Protein AF-A0A2M6P260-F1 (afdb_monomer_lite)

Sequence (136 aa):
MSYTTSINGKLDEVKVFDRALTQREIMMEMNSGKQQPVLDIGFDEGGGDIAYDKSGFANNGNLNGTCPGAATCPTWSTSENCVNGSCLNFDGGDHITITQSSSVNLSANSPFSISYWVNLNRVDGTYQAPVMKNAF

Secondary structure (DSSP, 8-state):
-------EEEEEEEEEESSPPPHHHHHHHHHH--S--SEEE--TT-SSSEEPP-SSS--PEE--S-TTT-TTPPEEEESTT-SSSEEEEEESS---EE---SSS---TTS--EEEEEEEEPPBTTB----------

Radius of gyration: 15.05 Å; chains: 1; bounding box: 34×36×42 Å

InterPro domains:
  IPR013320 Concanavalin A-like lectin/glucanase domain superfamily [SSF49899] (37-129)

Organism: NCBI:txid1974647

Structure (mmCIF, N/CA/C/O backbone):
data_AF-A0A2M6P260-F1
#
_entry.id   AF-A0A2M6P260-F1
#
loop_
_atom_site.group_PDB
_atom_site.id
_atom_site.type_symbol
_atom_site.label_atom_id
_atom_site.label_alt_id
_atom_site.label_comp_id
_atom_site.label_asym_id
_atom_site.label_entity_id
_atom_site.label_seq_id
_atom_site.pdbx_PDB_ins_code
_atom_site.Cartn_x
_atom_site.Cartn_y
_atom_site.Cartn_z
_atom_site.occupancy
_atom_site.B_iso_or_equiv
_atom_site.auth_seq_id
_atom_site.auth_comp_id
_atom_site.auth_asym_id
_atom_site.auth_atom_id
_atom_site.pdbx_PDB_model_num
ATOM 1 N N . MET A 1 1 ? -9.554 22.931 -4.754 1.00 33.00 1 MET A N 1
ATOM 2 C CA . MET A 1 1 ? -8.241 22.476 -5.251 1.00 33.00 1 MET A CA 1
ATOM 3 C C . MET A 1 1 ? -8.054 21.065 -4.735 1.00 33.00 1 MET A C 1
ATOM 5 O O . MET A 1 1 ? -7.893 20.897 -3.535 1.00 33.00 1 MET A O 1
ATOM 9 N N . SER A 1 2 ? -8.216 20.065 -5.599 1.00 32.25 2 SER A N 1
ATOM 10 C CA . SER A 1 2 ? -7.980 18.668 -5.235 1.00 32.25 2 SER A CA 1
ATOM 11 C C . SER A 1 2 ? -6.499 18.400 -5.443 1.00 32.25 2 SER A C 1
ATOM 13 O O . SER A 1 2 ? -6.034 18.385 -6.578 1.00 32.25 2 SER A O 1
ATOM 15 N N . TYR A 1 3 ? -5.747 18.274 -4.357 1.00 35.78 3 TYR A N 1
ATOM 16 C CA . TYR A 1 3 ? -4.375 17.796 -4.431 1.00 35.78 3 TYR A CA 1
ATOM 17 C C . TYR A 1 3 ? -4.440 16.270 -4.490 1.00 35.78 3 TYR A C 1
ATOM 19 O O . TYR A 1 3 ? -4.536 15.611 -3.460 1.00 35.78 3 TYR A O 1
ATOM 27 N N . THR A 1 4 ? -4.449 15.696 -5.691 1.00 50.00 4 THR A N 1
ATOM 28 C CA . THR A 1 4 ? -4.061 14.294 -5.874 1.00 50.00 4 THR A CA 1
ATOM 29 C C . THR A 1 4 ? -2.550 14.239 -5.718 1.00 50.00 4 THR A C 1
ATOM 31 O O . THR A 1 4 ? -1.811 14.450 -6.675 1.00 50.00 4 THR A O 1
ATOM 34 N N . THR A 1 5 ? -2.074 14.056 -4.487 1.00 59.00 5 THR A N 1
ATOM 35 C CA . THR A 1 5 ? -0.672 13.701 -4.253 1.00 59.00 5 THR A CA 1
ATOM 36 C C . THR A 1 5 ? -0.516 12.235 -4.617 1.00 59.00 5 THR A C 1
ATOM 38 O O . THR A 1 5 ? -0.734 11.354 -3.785 1.00 59.00 5 THR A O 1
ATOM 41 N N . SER A 1 6 ? -0.223 11.978 -5.884 1.00 71.88 6 SER A N 1
ATOM 42 C CA . SER A 1 6 ? 0.149 10.646 -6.330 1.00 71.88 6 SER A CA 1
ATOM 43 C C . SER A 1 6 ? 1.531 10.289 -5.793 1.00 71.88 6 SER A C 1
ATOM 45 O O . SER A 1 6 ? 2.410 11.146 -5.690 1.00 71.88 6 SER A O 1
ATOM 47 N N . ILE A 1 7 ? 1.726 9.025 -5.436 1.00 79.12 7 ILE A N 1
ATOM 48 C CA . ILE A 1 7 ? 3.012 8.546 -4.933 1.00 79.12 7 ILE A CA 1
ATOM 49 C C . ILE A 1 7 ? 3.935 8.312 -6.129 1.00 79.12 7 ILE A C 1
ATOM 51 O O . ILE A 1 7 ? 3.567 7.606 -7.061 1.00 79.12 7 ILE A O 1
ATOM 55 N N . ASN A 1 8 ? 5.127 8.906 -6.087 1.00 86.25 8 ASN A N 1
ATOM 56 C CA . ASN A 1 8 ? 6.228 8.583 -6.988 1.00 86.25 8 ASN A CA 1
ATOM 57 C C . ASN A 1 8 ? 7.370 7.999 -6.156 1.00 86.25 8 ASN A C 1
ATOM 59 O O . ASN A 1 8 ? 8.002 8.698 -5.358 1.00 86.25 8 ASN A O 1
ATOM 63 N N . GLY A 1 9 ? 7.596 6.701 -6.301 1.00 89.31 9 GLY A N 1
ATOM 64 C CA . GLY A 1 9 ? 8.507 5.941 -5.464 1.00 89.31 9 GLY A CA 1
ATOM 65 C C . GLY A 1 9 ? 8.017 4.529 -5.195 1.00 89.31 9 GLY A C 1
ATOM 66 O O . GLY A 1 9 ? 6.999 4.081 -5.717 1.00 89.31 9 GLY A O 1
ATOM 67 N N . LYS A 1 10 ? 8.760 3.828 -4.347 1.00 91.25 10 LYS A N 1
ATOM 68 C CA . LYS A 1 10 ? 8.470 2.453 -3.956 1.00 91.25 10 LYS A CA 1
ATOM 69 C C . LYS A 1 10 ? 7.552 2.424 -2.740 1.00 91.25 10 LYS A C 1
ATOM 71 O O . LYS A 1 10 ? 7.791 3.166 -1.788 1.00 91.25 10 LYS A O 1
ATOM 76 N N . LEU A 1 11 ? 6.543 1.561 -2.770 1.00 91.81 11 LEU A N 1
ATOM 77 C CA . LEU A 1 11 ? 5.697 1.218 -1.629 1.00 91.81 11 LEU A CA 1
ATOM 78 C C . LEU A 1 11 ? 5.854 -0.247 -1.267 1.00 91.81 11 LEU A C 1
ATOM 80 O O . LEU A 1 11 ? 5.989 -1.097 -2.148 1.00 91.81 11 LEU A O 1
ATOM 84 N N . ASP A 1 12 ? 5.779 -0.510 0.030 1.00 93.38 12 ASP A N 1
ATOM 85 C CA . ASP A 1 12 ? 5.924 -1.840 0.597 1.00 93.38 12 ASP A CA 1
ATOM 86 C C . ASP A 1 12 ? 5.099 -1.998 1.887 1.00 93.38 12 ASP A C 1
ATOM 88 O O . ASP A 1 12 ? 4.786 -0.997 2.543 1.00 93.38 12 ASP A O 1
ATOM 92 N N . GLU A 1 13 ? 4.758 -3.240 2.249 1.00 92.38 13 GLU A N 1
ATOM 93 C CA . GLU A 1 13 ? 4.113 -3.619 3.520 1.00 92.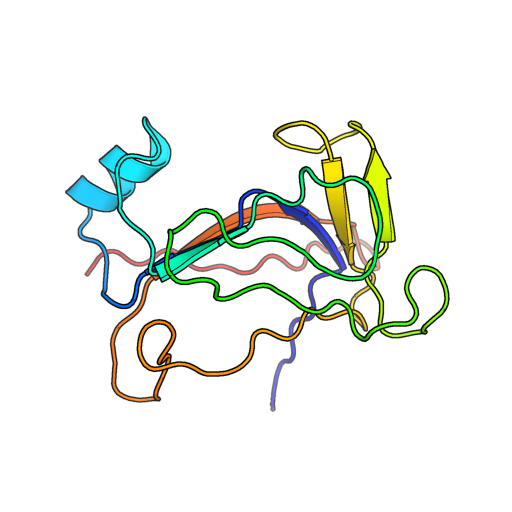38 13 GLU A CA 1
ATOM 94 C C . GLU A 1 13 ? 2.887 -2.743 3.865 1.00 92.38 13 GLU A C 1
ATOM 96 O O . GLU A 1 13 ? 2.795 -2.118 4.931 1.00 92.38 13 GLU A O 1
ATOM 101 N N . VAL A 1 14 ? 1.946 -2.648 2.921 1.00 92.19 14 VAL A N 1
ATOM 102 C CA . VAL A 1 14 ? 0.744 -1.814 3.035 1.00 92.19 14 VAL A CA 1
ATOM 103 C C . VAL A 1 14 ? -0.322 -2.538 3.845 1.00 92.19 14 VAL A C 1
ATOM 105 O O . VAL A 1 14 ? -0.811 -3.597 3.455 1.00 92.19 14 VAL A O 1
ATOM 108 N N . LYS A 1 15 ? -0.759 -1.909 4.938 1.00 92.94 15 LYS A N 1
ATOM 109 C CA . LYS A 1 15 ? -1.816 -2.424 5.809 1.00 92.94 15 LYS A CA 1
ATOM 110 C C . LYS A 1 15 ? -2.921 -1.409 6.028 1.00 92.94 15 LYS A C 1
ATOM 112 O O . LYS A 1 15 ? -2.651 -0.225 6.235 1.00 92.94 15 LYS A O 1
ATOM 117 N N . VAL A 1 16 ? -4.165 -1.884 6.043 1.00 92.19 16 VAL A N 1
ATOM 118 C CA . VAL A 1 16 ? -5.354 -1.072 6.349 1.00 92.19 16 VAL A CA 1
ATOM 119 C C . VAL A 1 16 ? -6.113 -1.685 7.513 1.00 92.19 16 VAL A C 1
ATOM 121 O O . VAL A 1 16 ? -6.371 -2.884 7.547 1.00 92.19 16 VAL A O 1
ATOM 124 N N . PHE A 1 17 ? -6.515 -0.835 8.449 1.00 92.06 17 PHE A N 1
ATOM 125 C CA . PHE A 1 17 ? -7.338 -1.175 9.600 1.00 92.06 17 PHE A CA 1
ATOM 126 C C . PHE A 1 17 ? -8.670 -0.437 9.477 1.00 92.06 17 PHE A C 1
ATOM 128 O O . PHE A 1 17 ? -8.684 0.776 9.271 1.00 92.06 17 PHE A O 1
ATOM 135 N N . ASP A 1 18 ? -9.784 -1.139 9.656 1.00 91.31 18 ASP A N 1
ATOM 136 C CA . ASP A 1 18 ? -11.163 -0.618 9.616 1.00 91.31 18 ASP A CA 1
ATOM 137 C C . ASP A 1 18 ? -11.569 0.154 10.888 1.00 91.31 18 ASP A C 1
ATOM 139 O O . ASP A 1 18 ? -12.748 0.337 11.195 1.00 91.31 18 ASP A O 1
ATOM 143 N N . ARG A 1 19 ? -10.568 0.597 11.649 1.00 89.75 19 ARG A N 1
ATOM 144 C CA . ARG A 1 19 ? -10.692 1.324 12.907 1.00 89.75 19 ARG A CA 1
ATOM 145 C C . ARG A 1 19 ? -9.508 2.263 13.089 1.00 89.75 19 ARG A C 1
ATOM 147 O O . ARG A 1 19 ? -8.435 2.050 12.525 1.00 89.75 19 ARG A O 1
ATOM 154 N N . ALA A 1 20 ? -9.671 3.263 13.949 1.00 89.19 20 ALA A N 1
ATOM 155 C CA . ALA A 1 20 ? -8.533 4.022 14.451 1.00 89.19 20 ALA A CA 1
ATOM 156 C C . ALA A 1 20 ? -7.694 3.144 15.396 1.00 89.19 20 ALA A C 1
ATOM 158 O O . ALA A 1 20 ? -8.225 2.584 16.359 1.00 89.19 20 ALA A O 1
ATOM 159 N N . LEU A 1 21 ? -6.390 3.031 15.136 1.00 89.25 21 LEU A N 1
ATOM 160 C CA . LEU A 1 21 ? -5.460 2.413 16.080 1.00 89.25 21 LEU A CA 1
ATOM 161 C C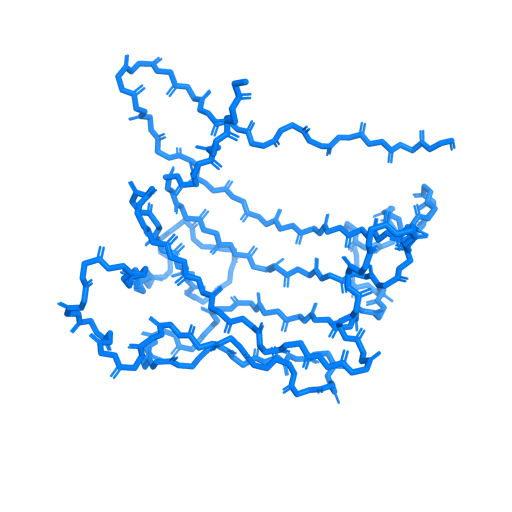 . LEU A 1 21 ? -5.153 3.376 17.234 1.00 89.25 21 LEU A C 1
ATOM 163 O O . LEU A 1 21 ? -4.896 4.562 17.035 1.00 89.25 21 LEU A O 1
ATOM 167 N N . THR A 1 22 ? -5.126 2.854 18.457 1.00 89.88 22 THR A N 1
ATOM 168 C CA . THR A 1 22 ? -4.623 3.587 19.628 1.00 89.88 22 THR A CA 1
ATOM 169 C C . THR A 1 22 ? -3.100 3.721 19.577 1.00 89.88 22 THR A C 1
ATOM 171 O O . THR A 1 22 ? -2.418 2.924 18.934 1.00 89.88 22 THR A O 1
ATOM 174 N N . GLN A 1 23 ? -2.521 4.655 20.341 1.00 87.75 23 GLN A N 1
ATOM 175 C CA . GLN A 1 23 ? -1.060 4.785 20.454 1.00 87.75 23 GLN A CA 1
ATOM 176 C C . GLN A 1 23 ? -0.377 3.458 20.827 1.00 87.75 23 GLN A C 1
ATOM 178 O O . GLN A 1 23 ? 0.669 3.115 20.278 1.00 87.75 23 GLN A O 1
ATOM 183 N N . ARG A 1 24 ? -0.979 2.684 21.740 1.00 88.38 24 ARG A N 1
ATOM 184 C CA . ARG A 1 24 ? -0.460 1.369 22.134 1.00 88.38 24 ARG A CA 1
ATOM 185 C C . ARG A 1 24 ? -0.449 0.393 20.962 1.00 88.38 24 ARG A C 1
ATOM 187 O O . ARG A 1 24 ? 0.513 -0.349 20.806 1.00 88.38 24 ARG A O 1
ATOM 194 N N . GLU A 1 25 ? -1.495 0.390 20.147 1.00 90.06 25 GLU A N 1
ATOM 195 C CA . GLU A 1 25 ? -1.600 -0.487 18.979 1.00 90.06 25 GLU A CA 1
ATOM 196 C C . GLU A 1 25 ? -0.667 -0.070 17.853 1.00 90.06 25 GLU A C 1
ATOM 198 O O . GLU A 1 25 ? -0.045 -0.942 17.261 1.00 90.06 25 GLU A O 1
ATOM 203 N N . ILE A 1 26 ? -0.468 1.234 17.644 1.00 88.00 26 ILE A N 1
ATOM 204 C CA . ILE A 1 26 ? 0.560 1.751 16.733 1.00 88.00 26 ILE A CA 1
ATOM 205 C C . ILE A 1 26 ? 1.941 1.244 17.166 1.00 88.00 26 ILE A C 1
ATOM 207 O O . ILE A 1 26 ? 2.684 0.711 16.349 1.00 88.00 26 ILE A O 1
ATOM 211 N N . MET A 1 27 ? 2.278 1.334 18.458 1.00 85.38 27 MET A N 1
ATOM 212 C CA . MET A 1 27 ? 3.554 0.812 18.965 1.00 85.38 27 MET A CA 1
ATOM 213 C C . MET A 1 27 ? 3.676 -0.711 18.806 1.00 85.38 27 MET A C 1
ATOM 215 O O . MET A 1 27 ? 4.764 -1.212 18.532 1.00 85.38 27 MET A O 1
ATOM 219 N N . MET A 1 28 ? 2.588 -1.464 18.991 1.00 86.19 28 MET A N 1
ATOM 220 C CA . MET A 1 28 ? 2.594 -2.916 18.779 1.00 86.19 28 MET A CA 1
ATOM 221 C C . MET A 1 28 ? 2.758 -3.276 17.301 1.00 86.19 28 MET A C 1
ATOM 223 O O . MET A 1 28 ? 3.491 -4.218 16.994 1.00 86.19 28 MET A O 1
ATOM 227 N N . GLU A 1 29 ? 2.118 -2.528 16.404 1.00 88.38 29 GLU A N 1
ATOM 228 C CA . GLU A 1 29 ? 2.254 -2.708 14.961 1.00 88.38 29 GLU A CA 1
ATOM 229 C C . GLU A 1 29 ? 3.686 -2.427 14.513 1.00 88.38 29 GLU A C 1
ATOM 231 O O . GLU A 1 29 ? 4.332 -3.311 13.961 1.00 88.38 29 GLU A O 1
ATOM 236 N N . MET A 1 30 ? 4.233 -1.263 14.877 1.00 82.94 30 MET A N 1
ATOM 237 C CA . MET A 1 30 ? 5.601 -0.874 14.519 1.00 82.94 30 MET A CA 1
ATOM 238 C C . MET A 1 30 ? 6.663 -1.870 15.001 1.00 82.94 30 MET A C 1
ATOM 240 O O . MET A 1 30 ? 7.655 -2.085 14.313 1.00 82.94 30 MET A O 1
ATOM 244 N N . ASN A 1 31 ? 6.485 -2.460 16.186 1.00 82.00 31 ASN A N 1
ATOM 245 C CA . ASN A 1 31 ? 7.492 -3.344 16.775 1.00 82.00 31 ASN A CA 1
ATOM 246 C C . ASN A 1 31 ? 7.326 -4.819 16.398 1.00 82.00 31 ASN A C 1
ATOM 248 O O . ASN A 1 31 ? 8.272 -5.589 16.548 1.00 82.00 31 ASN A O 1
ATOM 252 N N . SER A 1 32 ? 6.118 -5.254 16.031 1.00 79.19 32 SER A N 1
ATOM 253 C CA . SER A 1 32 ? 5.833 -6.691 15.940 1.00 79.19 32 SER A CA 1
ATOM 254 C C . SER A 1 32 ? 4.802 -7.110 14.898 1.00 79.19 32 SER A C 1
ATOM 256 O O . SER A 1 32 ? 4.540 -8.305 14.803 1.00 79.19 32 SER A O 1
ATOM 258 N N . GLY A 1 33 ? 4.199 -6.176 14.154 1.00 78.31 33 GLY A N 1
ATOM 259 C CA . GLY A 1 33 ? 3.184 -6.493 13.141 1.00 78.31 33 GLY A CA 1
ATOM 260 C C . GLY A 1 33 ? 1.959 -7.224 13.698 1.00 78.31 33 GLY A C 1
ATOM 261 O O . GLY A 1 33 ? 1.323 -7.999 12.993 1.00 78.31 33 GLY A O 1
ATOM 262 N N . LYS A 1 34 ? 1.689 -7.080 15.003 1.00 76.31 34 LYS A N 1
ATOM 263 C CA . LYS A 1 34 ? 0.712 -7.902 15.738 1.00 76.31 34 LYS A CA 1
ATOM 264 C C . LYS A 1 34 ? -0.725 -7.407 15.635 1.00 76.31 34 LYS A C 1
ATOM 266 O O . LYS A 1 34 ? -1.593 -7.984 16.292 1.00 76.31 34 LYS A O 1
ATOM 271 N N . GLN A 1 35 ? -0.991 -6.318 14.922 1.00 86.88 35 GLN A N 1
ATOM 272 C CA . GLN A 1 35 ? -2.373 -5.915 14.696 1.00 86.88 35 GLN A CA 1
ATOM 273 C C . GLN A 1 35 ? -2.967 -6.754 13.567 1.00 86.88 35 GLN A C 1
ATOM 275 O O . GLN A 1 35 ? -2.257 -7.183 12.668 1.00 86.88 35 GLN A O 1
ATOM 280 N N . GLN A 1 36 ? -4.271 -7.015 13.640 1.00 90.31 36 GLN A N 1
ATOM 281 C CA . GLN A 1 36 ? -5.002 -7.690 12.575 1.00 90.31 36 GLN A CA 1
ATOM 282 C C . GLN A 1 36 ? -5.582 -6.621 11.645 1.00 90.31 36 GLN A C 1
ATOM 284 O O . GLN A 1 36 ? -6.561 -5.970 12.025 1.00 90.31 36 GLN A O 1
ATOM 289 N N . PRO A 1 37 ? -4.973 -6.374 10.479 1.00 93.50 37 PRO A N 1
ATOM 290 C CA . PRO A 1 37 ? -5.563 -5.495 9.489 1.00 93.50 37 PRO A CA 1
ATOM 291 C C . PRO A 1 37 ? -6.716 -6.194 8.757 1.00 93.50 37 PRO A C 1
ATOM 293 O O . PRO A 1 37 ? -6.863 -7.414 8.809 1.00 93.50 37 PRO A O 1
ATOM 296 N N . VAL A 1 38 ? -7.516 -5.405 8.045 1.00 94.38 38 VAL A N 1
ATOM 297 C CA . VAL A 1 38 ? -8.501 -5.886 7.059 1.00 94.38 38 VAL A CA 1
ATOM 298 C C . VAL A 1 38 ? -7.911 -5.988 5.648 1.00 94.38 38 VAL A C 1
ATOM 300 O O . VAL A 1 38 ? -8.559 -6.493 4.736 1.00 94.38 38 VAL A O 1
ATOM 303 N N . LEU A 1 39 ? -6.687 -5.489 5.473 1.00 94.19 39 LEU A N 1
ATOM 304 C CA . LEU A 1 39 ? -5.881 -5.593 4.265 1.00 94.19 39 LEU A CA 1
ATOM 305 C C . LEU A 1 39 ? -4.410 -5.669 4.666 1.00 94.19 39 LEU A C 1
ATOM 307 O O . LEU A 1 39 ? -3.947 -4.786 5.384 1.00 94.19 39 LEU A O 1
ATOM 311 N N . ASP A 1 40 ? -3.684 -6.664 4.175 1.00 94.94 40 ASP A N 1
ATOM 312 C CA . ASP A 1 40 ? -2.238 -6.789 4.361 1.00 94.94 40 ASP A CA 1
ATOM 313 C C . ASP A 1 40 ? -1.595 -7.189 3.034 1.00 94.94 40 ASP A C 1
ATOM 315 O O . ASP A 1 40 ? -1.686 -8.343 2.620 1.00 94.94 40 ASP A O 1
ATOM 319 N N . ILE A 1 41 ? -0.997 -6.227 2.335 1.00 95.00 41 ILE A N 1
ATOM 320 C CA . ILE A 1 41 ? -0.344 -6.456 1.049 1.00 95.00 41 ILE A CA 1
ATOM 321 C C . ILE A 1 41 ? 1.127 -6.058 1.160 1.00 95.00 41 ILE A C 1
ATOM 323 O O . ILE A 1 41 ? 1.469 -4.877 1.201 1.00 95.00 41 ILE A O 1
ATOM 327 N N . GLY A 1 42 ? 1.991 -7.074 1.164 1.00 93.56 42 GLY A N 1
ATOM 328 C CA . GLY A 1 42 ? 3.446 -6.913 1.252 1.00 93.56 42 GLY A CA 1
ATOM 329 C C . GLY A 1 42 ? 4.179 -6.867 -0.088 1.00 93.56 42 GLY A C 1
ATOM 330 O O . GLY A 1 42 ? 5.375 -6.672 -0.089 1.00 93.56 42 GLY A O 1
ATOM 331 N N . PHE A 1 43 ? 3.507 -7.067 -1.227 1.00 94.06 43 PHE A N 1
ATOM 332 C CA . PHE A 1 43 ? 4.148 -7.023 -2.554 1.00 94.06 43 PHE A CA 1
ATOM 333 C C . PHE A 1 43 ? 5.365 -7.964 -2.725 1.00 94.06 43 PHE A C 1
ATOM 335 O O . PHE A 1 43 ? 6.287 -7.673 -3.487 1.00 94.06 43 PHE A O 1
ATOM 342 N N . ASP A 1 44 ? 5.362 -9.128 -2.071 1.00 93.50 44 ASP A N 1
ATOM 343 C CA . ASP A 1 44 ? 6.443 -10.125 -2.146 1.00 93.50 44 ASP A CA 1
ATOM 344 C C . ASP A 1 44 ? 6.352 -11.046 -3.383 1.00 93.50 44 ASP A C 1
ATOM 346 O O . ASP A 1 44 ? 7.179 -11.941 -3.560 1.00 93.50 44 ASP A O 1
ATOM 350 N N . GLU A 1 45 ? 5.327 -10.889 -4.227 1.00 92.19 45 GLU A N 1
ATOM 351 C CA . GLU A 1 45 ? 5.077 -11.772 -5.371 1.00 92.19 45 GLU A CA 1
ATOM 352 C C . GLU A 1 45 ? 6.135 -11.636 -6.474 1.00 92.19 45 GLU A C 1
ATOM 354 O O . GLU A 1 45 ? 6.403 -12.591 -7.206 1.00 92.19 45 GLU A O 1
ATOM 359 N N . GLY A 1 46 ? 6.715 -10.443 -6.619 1.00 89.12 46 GLY A N 1
ATOM 360 C CA . GLY A 1 46 ? 7.751 -10.135 -7.604 1.00 89.12 46 GLY A CA 1
ATOM 361 C C . GLY A 1 46 ? 7.287 -10.141 -9.064 1.00 89.12 46 GLY A C 1
ATOM 362 O O . GLY A 1 46 ? 8.119 -9.987 -9.960 1.00 89.12 46 GLY A O 1
ATOM 363 N N . GLY A 1 47 ? 5.990 -10.319 -9.332 1.00 89.06 47 GLY A N 1
ATOM 364 C CA . GLY A 1 47 ? 5.445 -10.397 -10.683 1.00 89.06 47 GLY A CA 1
ATOM 365 C C . GLY A 1 47 ? 3.941 -10.678 -10.738 1.00 89.06 47 GLY A C 1
ATOM 366 O O . GLY A 1 47 ? 3.330 -11.111 -9.766 1.00 89.06 47 GLY A O 1
ATOM 367 N N . GLY A 1 48 ? 3.359 -10.478 -11.924 1.00 89.06 48 GLY A N 1
ATOM 368 C CA . GLY A 1 48 ? 1.936 -10.699 -12.195 1.00 89.06 48 GLY A CA 1
ATOM 369 C C . GLY A 1 48 ? 1.057 -9.470 -11.951 1.00 89.06 48 GLY A C 1
ATOM 370 O O . GLY A 1 48 ? 1.547 -8.381 -11.653 1.00 89.06 48 GLY A O 1
ATOM 371 N N . ASP A 1 49 ? -0.253 -9.673 -12.100 1.00 90.25 49 ASP A N 1
ATOM 372 C CA . ASP A 1 49 ? -1.273 -8.613 -12.048 1.00 90.25 49 ASP A CA 1
ATOM 373 C C . ASP A 1 49 ? -2.014 -8.530 -10.707 1.00 90.25 49 ASP A C 1
ATOM 375 O O . ASP A 1 49 ? -2.902 -7.691 -10.539 1.00 90.25 49 ASP A O 1
ATOM 379 N N . ILE A 1 50 ? -1.690 -9.417 -9.765 1.00 91.88 50 ILE A N 1
ATOM 380 C CA . ILE A 1 50 ? -2.384 -9.547 -8.484 1.00 91.88 50 ILE A CA 1
ATOM 381 C C . ILE A 1 50 ? -1.378 -9.389 -7.349 1.00 91.88 50 ILE A C 1
ATOM 383 O O . ILE A 1 50 ? -0.390 -10.116 -7.298 1.00 91.88 50 ILE A O 1
ATOM 387 N N . ALA A 1 51 ? -1.674 -8.478 -6.427 1.00 94.06 51 ALA A N 1
ATOM 388 C CA . ALA A 1 51 ? -1.025 -8.394 -5.127 1.00 94.06 51 ALA A CA 1
ATOM 389 C C . ALA A 1 51 ? -1.929 -9.069 -4.088 1.00 94.06 51 ALA A C 1
ATOM 391 O O . ALA A 1 51 ? -3.093 -8.681 -3.925 1.00 94.06 51 ALA A O 1
ATOM 392 N N . TYR A 1 52 ? -1.434 -10.114 -3.429 1.00 95.31 52 TYR A N 1
ATOM 393 C CA . TYR A 1 52 ? -2.266 -10.954 -2.575 1.00 95.31 52 TYR A CA 1
ATOM 394 C C . TYR A 1 52 ? -2.403 -10.379 -1.168 1.00 95.31 52 TYR A C 1
ATOM 396 O O . TYR A 1 52 ? -1.440 -9.932 -0.548 1.00 95.31 52 TYR A O 1
ATOM 404 N N . ASP A 1 53 ? -3.628 -10.439 -0.654 1.00 95.75 53 ASP A N 1
ATOM 405 C CA . ASP A 1 53 ? -3.962 -10.029 0.701 1.00 95.75 53 ASP A CA 1
ATOM 406 C C . ASP A 1 53 ? -3.685 -11.157 1.708 1.00 95.75 53 ASP A C 1
ATOM 408 O O . ASP A 1 53 ? -4.276 -12.239 1.651 1.00 95.75 53 ASP A O 1
ATOM 412 N N . LYS A 1 54 ? -2.803 -10.880 2.669 1.00 94.88 54 LYS A N 1
ATOM 413 C CA . LYS A 1 54 ? -2.388 -11.780 3.753 1.00 94.88 54 LYS A CA 1
ATOM 414 C C . LYS A 1 54 ? -3.249 -11.642 5.012 1.00 94.88 54 LYS A C 1
ATOM 416 O O . LYS A 1 54 ? -3.087 -12.430 5.941 1.00 94.88 54 LYS A O 1
ATOM 421 N N . SER A 1 55 ? -4.188 -10.692 5.056 1.00 93.56 55 SER A N 1
ATOM 422 C CA . SER A 1 55 ? -5.035 -10.445 6.234 1.00 93.56 55 SER A CA 1
ATOM 423 C C . SER A 1 55 ? -6.060 -11.556 6.509 1.00 93.56 55 SER A C 1
ATOM 425 O O . SER A 1 55 ? -6.637 -11.627 7.595 1.00 93.56 55 SER A O 1
ATOM 427 N N . GLY A 1 56 ? -6.289 -12.432 5.523 1.00 93.12 56 GLY A N 1
ATOM 428 C CA . GLY A 1 56 ? -7.294 -13.495 5.572 1.00 93.12 56 GLY A CA 1
ATOM 429 C C . GLY A 1 56 ? -8.678 -13.074 5.071 1.00 93.12 56 GLY A C 1
ATOM 430 O O . GLY A 1 56 ? -9.591 -13.898 5.080 1.00 93.12 56 GLY A O 1
ATOM 431 N N . PHE A 1 57 ? -8.839 -11.832 4.602 1.00 93.44 57 PHE A N 1
ATOM 432 C CA . PHE A 1 57 ? -10.105 -11.316 4.070 1.00 93.44 57 PHE A CA 1
ATOM 433 C C . PHE A 1 57 ? -10.203 -11.341 2.536 1.00 93.44 57 PHE A C 1
ATOM 435 O O . PHE A 1 57 ? -11.257 -11.018 1.990 1.00 93.44 57 PHE A O 1
ATOM 442 N N . ALA A 1 58 ? -9.142 -11.777 1.849 1.00 94.12 58 ALA A N 1
ATOM 443 C CA . ALA A 1 58 ? -9.079 -11.927 0.394 1.00 94.12 58 ALA A CA 1
ATOM 444 C C . ALA A 1 58 ? -9.338 -10.621 -0.386 1.00 94.12 58 ALA A C 1
ATOM 446 O O . ALA A 1 58 ? -9.844 -10.644 -1.510 1.00 94.12 58 ALA A O 1
ATOM 447 N N . ASN A 1 59 ? -8.949 -9.479 0.183 1.00 94.19 59 ASN A N 1
ATOM 448 C CA . ASN A 1 59 ? -9.030 -8.160 -0.445 1.00 94.19 59 ASN A CA 1
ATOM 449 C C . ASN A 1 59 ? -7.842 -7.915 -1.388 1.00 94.19 59 ASN A C 1
ATOM 451 O O . ASN A 1 59 ? -7.132 -6.920 -1.269 1.00 94.19 59 ASN A O 1
ATOM 455 N N . ASN A 1 60 ? -7.607 -8.846 -2.315 1.00 94.56 60 ASN A N 1
ATOM 456 C CA . ASN A 1 60 ? -6.469 -8.790 -3.231 1.00 94.56 60 ASN A CA 1
ATOM 457 C C . ASN A 1 60 ? -6.483 -7.496 -4.063 1.00 94.56 60 ASN A C 1
ATOM 459 O O . ASN A 1 60 ? -7.532 -7.054 -4.545 1.00 94.56 60 ASN A O 1
ATOM 463 N N . GLY A 1 61 ? -5.301 -6.923 -4.265 1.00 92.19 61 GLY A N 1
ATOM 464 C CA . GLY A 1 61 ? -5.094 -5.788 -5.152 1.00 92.19 61 GLY A CA 1
ATOM 465 C C . GLY A 1 61 ? -4.946 -6.244 -6.599 1.00 92.19 61 GLY A C 1
ATOM 466 O O . GLY A 1 61 ? -4.179 -7.157 -6.891 1.00 92.19 61 GLY A O 1
ATOM 467 N N . ASN A 1 62 ? -5.660 -5.596 -7.513 1.00 91.31 62 ASN A N 1
ATOM 468 C CA . ASN A 1 62 ? -5.495 -5.762 -8.952 1.00 91.31 62 ASN A CA 1
ATOM 469 C C . ASN A 1 62 ? -4.662 -4.600 -9.499 1.00 91.31 62 ASN A C 1
ATOM 471 O O . ASN A 1 62 ? -5.019 -3.437 -9.307 1.00 91.31 62 ASN A O 1
ATOM 475 N N . LEU A 1 63 ? -3.576 -4.909 -10.202 1.00 89.25 63 LEU A N 1
ATOM 476 C CA . LEU A 1 63 ? -2.709 -3.916 -10.840 1.00 89.25 63 LEU A CA 1
ATOM 477 C C . LEU A 1 63 ? -3.261 -3.457 -12.214 1.00 89.25 63 LEU A C 1
ATOM 479 O O . LEU A 1 63 ? -2.602 -2.715 -12.928 1.00 89.25 63 LEU A O 1
ATOM 483 N N . ASN A 1 64 ? -4.496 -3.841 -12.562 1.00 74.44 64 ASN A N 1
ATOM 484 C CA . ASN A 1 64 ? -5.207 -3.586 -13.825 1.00 74.44 64 ASN A CA 1
ATOM 485 C C . ASN A 1 64 ? -4.782 -4.465 -15.019 1.00 74.44 64 ASN A C 1
ATOM 487 O O . ASN A 1 64 ? -4.880 -4.055 -16.178 1.00 74.44 64 ASN A O 1
ATOM 491 N N . GLY A 1 65 ? -4.405 -5.719 -14.742 1.00 62.06 65 GLY A N 1
ATOM 492 C CA . GLY A 1 65 ? -4.520 -6.852 -15.678 1.00 62.06 65 GLY A CA 1
ATOM 493 C C . GLY A 1 65 ? -3.686 -6.807 -16.963 1.00 62.06 65 GLY A C 1
ATOM 494 O O . GLY A 1 65 ? -3.973 -7.558 -17.893 1.00 62.06 65 GLY A O 1
ATOM 495 N N . THR A 1 66 ? -2.707 -5.908 -17.056 1.00 65.00 66 THR A N 1
ATOM 496 C CA . THR A 1 66 ? -1.793 -5.785 -18.206 1.00 65.00 66 THR A CA 1
ATOM 497 C C . THR A 1 66 ? -0.394 -5.346 -17.760 1.00 65.00 66 THR A C 1
ATOM 499 O O . THR A 1 66 ? 0.285 -4.587 -18.455 1.00 65.00 66 THR A O 1
ATOM 502 N N . CYS A 1 67 ? 0.047 -5.797 -16.585 1.00 69.12 67 CYS A N 1
ATOM 503 C CA . CYS A 1 67 ? 1.344 -5.453 -16.026 1.00 69.12 67 CYS A CA 1
ATOM 504 C C . CYS A 1 67 ? 2.370 -6.582 -16.262 1.00 69.12 67 CYS A C 1
ATOM 506 O O . CYS A 1 67 ? 2.093 -7.749 -15.983 1.00 69.12 67 CYS A O 1
ATOM 508 N N . PRO A 1 68 ? 3.593 -6.261 -16.726 1.00 62.34 68 PRO A N 1
ATOM 509 C CA . PRO A 1 68 ? 4.054 -4.939 -17.162 1.00 62.34 68 PRO A CA 1
ATOM 510 C C . PRO A 1 68 ? 3.483 -4.556 -18.545 1.00 62.34 68 PRO A C 1
ATOM 512 O O . PRO A 1 68 ? 3.470 -5.390 -19.450 1.00 62.34 68 PRO A O 1
ATOM 515 N N . GLY A 1 69 ? 3.065 -3.296 -18.744 1.00 62.00 69 GLY A N 1
ATOM 516 C CA . GLY A 1 69 ? 2.638 -2.818 -20.073 1.00 62.00 69 GLY A CA 1
ATOM 517 C C . GLY A 1 69 ? 1.607 -1.685 -20.116 1.00 62.00 69 GLY A C 1
ATOM 518 O O . GLY A 1 69 ? 1.602 -0.926 -21.086 1.00 62.00 69 GLY A O 1
ATOM 519 N N . ALA A 1 70 ? 0.757 -1.528 -19.096 1.00 74.12 70 ALA A N 1
ATOM 520 C CA . ALA A 1 70 ? -0.159 -0.385 -19.026 1.00 74.12 70 ALA A CA 1
ATOM 521 C C . ALA A 1 70 ? 0.524 0.873 -18.479 1.00 74.12 70 ALA A C 1
ATOM 523 O O . ALA A 1 70 ? 1.374 0.794 -17.600 1.00 74.12 70 ALA A O 1
ATOM 524 N N . ALA A 1 71 ? 0.069 2.044 -18.930 1.00 77.19 71 ALA A N 1
ATOM 525 C CA . ALA A 1 71 ? 0.544 3.347 -18.452 1.00 77.19 71 ALA A CA 1
ATOM 526 C C . ALA A 1 71 ? 0.094 3.705 -17.018 1.00 77.19 71 ALA A C 1
ATOM 528 O O . ALA A 1 71 ? 0.368 4.803 -16.556 1.00 77.19 71 ALA A O 1
ATOM 529 N N . THR A 1 72 ? -0.660 2.825 -16.359 1.00 81.94 72 THR A N 1
ATOM 530 C CA . THR A 1 72 ? -1.163 3.008 -14.987 1.00 81.94 72 THR A CA 1
ATOM 531 C C . THR A 1 72 ? -0.757 1.854 -14.0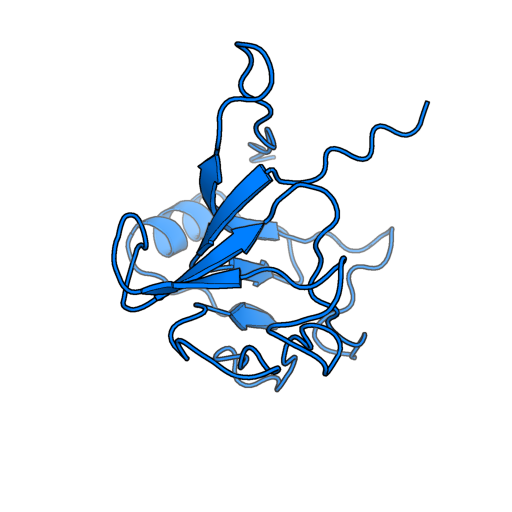67 1.00 81.94 72 THR A C 1
ATOM 533 O O . THR A 1 72 ? -1.327 1.707 -12.983 1.00 81.94 72 THR A O 1
ATOM 536 N N . CYS A 1 73 ? 0.129 0.977 -14.549 1.00 86.56 73 CYS A N 1
ATOM 537 C CA . CYS A 1 73 ? 0.620 -0.184 -13.822 1.00 86.56 73 CYS A CA 1
ATOM 538 C C . CYS A 1 73 ? 1.886 0.195 -13.050 1.00 86.56 73 CYS A C 1
ATOM 540 O O . CYS A 1 73 ? 2.903 0.474 -13.694 1.00 86.56 73 CYS A O 1
ATOM 542 N N . PRO A 1 74 ? 1.903 0.053 -11.713 1.00 89.56 74 PRO A N 1
ATOM 543 C CA . PRO A 1 74 ? 3.167 0.094 -11.001 1.00 89.56 74 PRO A CA 1
ATOM 544 C C . PRO A 1 74 ? 4.068 -1.057 -11.467 1.00 89.56 74 PRO A C 1
ATOM 546 O O . PRO A 1 74 ? 3.612 -2.108 -11.930 1.00 89.56 74 PRO A O 1
ATOM 549 N N . THR A 1 75 ? 5.375 -0.866 -11.331 1.00 90.44 75 THR A N 1
ATOM 550 C CA . THR A 1 75 ? 6.382 -1.844 -11.761 1.00 90.44 75 THR A CA 1
ATOM 551 C C . THR A 1 75 ? 6.954 -2.609 -10.573 1.00 90.44 75 THR A C 1
ATOM 553 O O . THR A 1 75 ? 7.258 -2.029 -9.531 1.00 90.44 75 THR A O 1
ATOM 556 N N . TRP A 1 76 ? 7.126 -3.923 -10.726 1.00 90.75 76 TRP A N 1
ATOM 557 C CA . TRP A 1 76 ? 7.770 -4.763 -9.716 1.00 90.75 76 TRP A CA 1
ATOM 558 C C . TRP A 1 76 ? 9.261 -4.431 -9.602 1.00 90.75 76 TRP A C 1
ATOM 560 O O . TRP A 1 76 ? 9.988 -4.417 -10.596 1.00 90.75 76 TRP A O 1
ATOM 570 N N . SER A 1 77 ? 9.722 -4.190 -8.377 1.00 90.81 77 SER A N 1
ATOM 571 C CA . SER A 1 77 ? 11.129 -3.995 -8.034 1.00 90.81 77 SER A CA 1
ATOM 572 C C . SER A 1 77 ? 11.613 -5.189 -7.223 1.00 90.81 77 SER A C 1
ATOM 574 O O . SER A 1 77 ? 11.070 -5.487 -6.162 1.00 90.81 77 SER A O 1
ATOM 576 N N . THR A 1 78 ? 12.658 -5.865 -7.694 1.00 80.81 78 THR A N 1
ATOM 577 C CA . THR A 1 78 ? 13.221 -7.031 -7.006 1.00 80.81 78 THR A CA 1
ATOM 578 C C . THR A 1 78 ? 14.312 -6.592 -6.029 1.00 80.81 78 THR A C 1
ATOM 580 O O . THR A 1 78 ? 15.393 -6.177 -6.449 1.00 80.81 78 THR A O 1
ATOM 583 N N . SER A 1 79 ? 14.053 -6.718 -4.726 1.00 76.31 79 SER A N 1
ATOM 584 C CA . SER A 1 79 ? 14.973 -6.586 -3.577 1.00 76.31 79 SER A CA 1
ATOM 585 C C . SER A 1 79 ? 15.638 -5.236 -3.288 1.00 76.31 79 SER A C 1
ATOM 587 O O . SER A 1 79 ? 15.846 -4.909 -2.122 1.00 76.31 79 SER A O 1
ATOM 589 N N . GLU A 1 80 ? 15.973 -4.417 -4.285 1.00 81.44 80 GLU A N 1
ATOM 590 C CA . GLU A 1 80 ? 16.646 -3.148 -4.007 1.00 81.44 80 GLU A CA 1
ATOM 591 C C . GLU A 1 80 ? 15.669 -2.138 -3.393 1.00 81.44 80 GLU A C 1
ATOM 593 O O . GLU A 1 80 ? 14.709 -1.710 -4.041 1.00 81.44 80 GLU A O 1
ATOM 598 N N . ASN A 1 81 ? 15.959 -1.705 -2.162 1.00 85.56 81 ASN A N 1
ATOM 599 C CA . ASN A 1 81 ? 15.162 -0.737 -1.406 1.00 85.56 81 ASN A CA 1
ATOM 600 C C . ASN A 1 81 ? 13.705 -1.171 -1.144 1.00 85.56 81 ASN A C 1
ATOM 602 O O . ASN A 1 81 ? 12.850 -0.312 -0.929 1.00 85.56 81 ASN A O 1
ATOM 606 N N . CYS A 1 82 ? 13.445 -2.480 -1.160 1.00 90.75 82 CYS A N 1
ATOM 607 C CA . CYS A 1 82 ? 12.230 -3.086 -0.623 1.00 90.75 82 CYS A CA 1
ATOM 608 C C . CYS A 1 82 ? 12.500 -3.549 0.821 1.00 90.75 82 CYS A C 1
ATOM 610 O O . CYS A 1 82 ? 13.648 -3.820 1.184 1.00 90.75 82 CYS A O 1
ATOM 612 N N . VAL A 1 83 ? 11.468 -3.602 1.656 1.00 88.00 83 VAL A N 1
ATOM 613 C CA . VAL A 1 83 ? 11.544 -4.026 3.061 1.00 88.00 83 VAL A CA 1
ATOM 614 C C . VAL A 1 83 ? 11.838 -5.519 3.144 1.00 88.00 83 VAL A C 1
ATOM 616 O O . VAL A 1 83 ? 12.716 -5.937 3.901 1.00 88.00 83 VAL A O 1
ATOM 619 N N . ASN A 1 84 ? 11.131 -6.312 2.344 1.00 85.25 84 ASN A N 1
ATOM 620 C CA . ASN A 1 84 ? 11.306 -7.750 2.226 1.00 85.25 84 ASN A CA 1
ATOM 621 C C . ASN A 1 84 ? 11.046 -8.163 0.773 1.00 85.25 84 ASN A C 1
ATOM 623 O O . ASN A 1 84 ? 10.215 -7.561 0.117 1.00 85.25 84 ASN A O 1
ATOM 627 N N . GLY A 1 85 ? 11.789 -9.139 0.246 1.00 90.31 85 GLY A N 1
ATOM 628 C CA . GLY A 1 85 ? 11.529 -9.698 -1.086 1.00 90.31 85 GLY A CA 1
ATOM 629 C C . GLY A 1 85 ? 11.478 -8.672 -2.229 1.00 90.31 85 GLY A C 1
ATOM 630 O O . GLY A 1 85 ? 12.510 -8.299 -2.795 1.00 90.31 85 GLY A O 1
ATOM 631 N N . SER A 1 86 ? 10.271 -8.269 -2.610 1.00 93.94 86 SER A N 1
ATOM 632 C CA . SER A 1 86 ? 9.986 -7.314 -3.680 1.00 93.94 86 SER A CA 1
ATOM 633 C C . SER A 1 86 ? 9.022 -6.230 -3.211 1.00 93.94 86 SER A C 1
ATOM 635 O O . SER A 1 86 ? 8.440 -6.314 -2.145 1.00 93.94 86 SER A O 1
ATOM 637 N N . CYS A 1 87 ? 8.873 -5.189 -4.019 1.00 94.25 87 CYS A N 1
ATOM 638 C CA . CYS A 1 87 ? 7.969 -4.082 -3.751 1.00 94.25 87 CYS A CA 1
ATOM 639 C C . CYS A 1 87 ? 7.488 -3.470 -5.069 1.00 94.25 87 CYS A C 1
ATOM 641 O O . CYS A 1 87 ? 7.987 -3.824 -6.145 1.00 94.25 87 CYS A O 1
ATOM 643 N N . LEU A 1 88 ? 6.538 -2.536 -5.008 1.00 92.81 88 LEU A N 1
ATOM 644 C CA . LEU A 1 88 ? 6.011 -1.865 -6.197 1.00 92.81 88 LEU A CA 1
ATOM 645 C C . LEU A 1 88 ? 6.529 -0.436 -6.310 1.00 92.81 88 LEU A C 1
ATOM 647 O O . LEU A 1 88 ? 6.448 0.340 -5.362 1.00 92.81 88 LEU A O 1
ATOM 651 N N . ASN A 1 89 ? 7.043 -0.087 -7.487 1.00 91.38 89 ASN A N 1
ATOM 652 C CA . ASN A 1 89 ? 7.468 1.258 -7.843 1.00 91.38 89 ASN A CA 1
ATOM 653 C C . ASN A 1 89 ? 6.373 1.967 -8.646 1.00 91.38 89 ASN A C 1
ATOM 655 O O . ASN A 1 89 ? 5.992 1.500 -9.720 1.00 91.38 89 ASN A O 1
ATOM 659 N N . PHE A 1 90 ? 5.930 3.105 -8.124 1.00 89.44 90 PHE A N 1
ATOM 660 C CA . PHE A 1 90 ? 4.914 3.982 -8.690 1.00 89.44 90 PHE A CA 1
ATOM 661 C C . PHE A 1 90 ? 5.576 5.206 -9.323 1.00 89.44 90 PHE A C 1
ATOM 663 O O . PHE A 1 90 ? 6.529 5.752 -8.761 1.00 89.44 90 PHE A O 1
ATOM 670 N N . ASP A 1 91 ? 5.053 5.675 -10.452 1.00 85.38 91 ASP A N 1
ATOM 671 C CA . ASP A 1 91 ? 5.550 6.869 -11.152 1.00 85.38 91 ASP A CA 1
ATOM 672 C C . ASP A 1 91 ? 4.696 8.140 -10.944 1.00 85.38 91 ASP A C 1
ATOM 674 O O . ASP A 1 91 ? 5.067 9.231 -11.383 1.00 85.38 91 ASP A O 1
ATOM 678 N N . GLY A 1 92 ? 3.578 8.017 -10.223 1.00 82.25 92 GLY A N 1
ATOM 679 C CA . GLY A 1 92 ? 2.603 9.082 -9.975 1.00 82.25 92 GLY A CA 1
ATOM 680 C C . GLY A 1 92 ? 1.340 9.027 -10.851 1.00 82.25 92 GLY A C 1
ATOM 681 O O . GLY A 1 92 ? 0.359 9.705 -10.537 1.00 82.25 92 GLY A O 1
ATOM 682 N N . GLY A 1 93 ? 1.314 8.222 -11.914 1.00 82.31 93 GLY A N 1
ATOM 683 C CA . GLY A 1 93 ? 0.097 7.844 -12.649 1.00 82.31 93 GLY A CA 1
ATOM 684 C C . GLY A 1 93 ? -0.461 6.477 -12.233 1.00 82.31 93 GLY A C 1
ATOM 685 O O . GLY A 1 93 ? -1.619 6.154 -12.513 1.00 82.31 93 GLY A O 1
ATOM 686 N N . ASP A 1 94 ? 0.362 5.696 -11.540 1.00 87.31 94 ASP A N 1
ATOM 687 C CA . ASP A 1 94 ? 0.074 4.319 -11.164 1.00 87.31 94 ASP A CA 1
ATOM 688 C C . ASP A 1 94 ? -0.896 4.176 -9.992 1.00 87.31 94 ASP A C 1
ATOM 690 O O . ASP A 1 94 ? -0.938 4.989 -9.063 1.00 87.31 94 ASP A O 1
ATOM 694 N N . HIS A 1 95 ? -1.655 3.082 -10.006 1.00 86.94 95 HIS A N 1
ATOM 695 C CA . HIS A 1 95 ? -2.512 2.694 -8.892 1.00 86.94 95 HIS A CA 1
ATOM 696 C C . HIS A 1 95 ? -2.736 1.182 -8.846 1.00 86.94 95 HIS A C 1
ATOM 698 O O . HIS A 1 95 ? -2.568 0.467 -9.830 1.00 86.94 95 HIS A O 1
ATOM 704 N N . ILE A 1 96 ? -3.172 0.716 -7.678 1.00 88.50 96 ILE A N 1
ATOM 705 C CA . ILE A 1 96 ? -3.692 -0.634 -7.470 1.00 88.50 96 ILE A CA 1
ATOM 706 C C . ILE A 1 96 ? -5.145 -0.491 -7.058 1.00 88.50 96 ILE A C 1
ATOM 708 O O . ILE A 1 96 ? -5.482 0.342 -6.212 1.00 88.50 96 ILE A O 1
ATOM 712 N N . THR A 1 97 ? -6.009 -1.307 -7.642 1.00 89.19 97 THR A N 1
ATOM 713 C CA . THR A 1 97 ? -7.427 -1.312 -7.311 1.00 89.19 97 THR A CA 1
ATOM 714 C C . THR A 1 97 ? -7.732 -2.458 -6.367 1.00 89.19 97 THR A C 1
ATOM 716 O O . THR A 1 97 ? -7.524 -3.624 -6.691 1.00 89.19 97 THR A O 1
ATOM 719 N N . ILE A 1 98 ? -8.285 -2.122 -5.207 1.00 89.25 98 ILE A N 1
ATOM 720 C CA . ILE A 1 98 ? -8.869 -3.090 -4.283 1.00 89.25 98 ILE A CA 1
ATOM 721 C C . ILE A 1 98 ? -10.379 -2.945 -4.398 1.00 89.25 98 ILE A C 1
ATOM 723 O O . ILE A 1 98 ? -10.919 -1.842 -4.289 1.00 89.25 98 ILE A O 1
ATOM 727 N N . THR A 1 99 ? -11.061 -4.054 -4.664 1.00 86.06 99 THR A N 1
ATOM 728 C CA . THR A 1 99 ? -12.522 -4.039 -4.775 1.00 86.06 99 THR A CA 1
ATOM 729 C C . THR A 1 99 ? -13.123 -3.851 -3.391 1.00 86.06 99 THR A C 1
ATOM 731 O O . THR A 1 99 ? -12.728 -4.528 -2.443 1.00 86.06 99 THR A O 1
ATOM 734 N N . GLN A 1 100 ? -14.088 -2.940 -3.271 1.00 80.25 100 GLN A N 1
ATOM 735 C CA . GLN A 1 100 ? -14.781 -2.715 -2.008 1.00 80.25 100 GLN A CA 1
ATOM 736 C C . GLN A 1 100 ? -15.457 -4.005 -1.530 1.00 80.25 100 GLN A C 1
ATOM 738 O O . GLN A 1 100 ? -16.149 -4.685 -2.289 1.00 80.25 100 GLN A O 1
ATOM 743 N N . SER A 1 101 ? -15.281 -4.307 -0.249 1.00 82.88 101 SER A N 1
ATOM 744 C CA . SER A 1 101 ? -15.866 -5.468 0.413 1.00 82.88 101 SER A CA 1
ATOM 745 C C . SER A 1 101 ? -16.455 -5.061 1.762 1.00 82.88 101 SER A C 1
ATOM 747 O O . SER A 1 101 ? -16.320 -3.918 2.203 1.00 82.88 101 SER A O 1
ATOM 749 N N . SER A 1 102 ? -17.125 -5.990 2.446 1.00 84.44 102 SER A N 1
ATOM 750 C CA . SER A 1 102 ? -17.617 -5.732 3.802 1.00 84.44 102 SER A CA 1
ATOM 751 C C . SER A 1 102 ? -16.487 -5.532 4.817 1.00 84.44 102 SER A C 1
ATOM 753 O O . SER A 1 102 ? -16.704 -4.838 5.804 1.00 84.44 102 SER A O 1
ATOM 755 N N . SER A 1 103 ? -15.307 -6.125 4.589 1.00 84.88 103 SER A N 1
ATOM 756 C CA . SER A 1 103 ? -14.128 -5.984 5.458 1.00 84.88 103 SER A CA 1
ATOM 757 C C . SER A 1 103 ? -13.326 -4.715 5.169 1.00 84.88 103 SER A C 1
ATOM 759 O O . SER A 1 103 ? -12.851 -4.072 6.094 1.00 84.88 103 SER A O 1
ATOM 761 N N . VAL A 1 104 ? -13.199 -4.314 3.899 1.00 83.62 104 VAL A N 1
ATOM 762 C CA . VAL A 1 104 ? -12.526 -3.064 3.509 1.00 83.62 104 VAL A CA 1
ATOM 763 C C . VAL A 1 104 ? -13.593 -2.051 3.113 1.00 83.62 104 VAL A C 1
ATOM 765 O O . VAL A 1 104 ? -13.907 -1.856 1.938 1.00 83.62 104 VAL A O 1
ATOM 768 N N . ASN A 1 105 ? -14.176 -1.415 4.131 1.00 80.81 105 ASN A N 1
ATOM 769 C CA . ASN A 1 105 ? -15.198 -0.386 3.973 1.00 80.81 105 ASN A CA 1
ATOM 770 C C . ASN A 1 105 ? -14.730 0.961 4.543 1.00 80.81 105 ASN A C 1
ATOM 772 O O . ASN A 1 105 ? -15.089 1.354 5.653 1.00 80.81 105 ASN A O 1
ATOM 776 N N . LEU A 1 106 ? -13.951 1.693 3.747 1.00 77.06 106 LEU A N 1
ATOM 777 C CA . LEU A 1 106 ? -13.435 3.026 4.084 1.00 77.06 106 LEU A CA 1
ATOM 778 C C . LEU A 1 106 ? -14.464 4.135 3.801 1.00 77.06 106 LEU A C 1
ATOM 780 O O . LEU A 1 106 ? -14.163 5.142 3.160 1.00 77.06 106 LEU A O 1
ATOM 784 N N . SER A 1 107 ? -15.715 3.929 4.224 1.00 77.06 107 SER A N 1
ATOM 785 C CA . SER A 1 107 ? -16.777 4.920 4.034 1.00 77.06 107 SER A CA 1
ATOM 786 C C . SER A 1 107 ? -16.465 6.223 4.780 1.00 77.06 107 SER A C 1
ATOM 788 O O . SER A 1 107 ? -15.802 6.208 5.816 1.00 77.06 107 SER A O 1
ATOM 790 N N . ALA A 1 108 ? -16.987 7.351 4.288 1.00 68.25 108 ALA A N 1
ATOM 791 C CA . ALA A 1 108 ? -16.633 8.698 4.752 1.00 68.25 108 ALA A CA 1
ATOM 792 C C . ALA A 1 108 ? -16.816 8.964 6.265 1.00 68.25 108 ALA A C 1
ATOM 794 O O . ALA A 1 108 ? -16.292 9.953 6.767 1.00 68.25 108 ALA A O 1
ATOM 795 N N . ASN A 1 109 ? -17.540 8.101 6.988 1.00 76.94 109 ASN A N 1
ATOM 796 C CA . ASN A 1 109 ? -17.835 8.257 8.415 1.00 76.94 109 ASN A CA 1
ATOM 797 C C . ASN A 1 109 ? -17.225 7.159 9.306 1.00 76.94 109 ASN A C 1
ATOM 799 O O . ASN A 1 109 ? -17.488 7.147 10.508 1.00 76.94 109 ASN A O 1
ATOM 803 N N . SER A 1 110 ? -16.431 6.243 8.746 1.00 82.00 110 SER A N 1
ATOM 804 C CA . SER A 1 110 ? -15.775 5.179 9.509 1.00 82.00 110 SER A CA 1
ATOM 805 C C . SER A 1 110 ? -14.312 5.545 9.765 1.00 82.00 110 SER A C 1
ATOM 807 O O . SER A 1 110 ? -13.582 5.805 8.807 1.00 82.00 110 SER A O 1
ATOM 809 N N . PRO A 1 111 ? -13.850 5.584 11.030 1.00 86.19 111 PRO A N 1
ATOM 810 C CA . PRO A 1 111 ? -12.440 5.803 11.307 1.00 86.19 111 PRO A CA 1
ATOM 811 C C . PRO A 1 111 ? -11.629 4.621 10.778 1.00 86.19 111 PRO A C 1
ATOM 813 O O . PRO A 1 111 ? -12.033 3.474 10.929 1.00 86.19 111 PRO A O 1
ATOM 816 N N . PHE A 1 112 ? -10.462 4.894 10.213 1.00 87.44 112 PHE A N 1
ATOM 817 C CA . PHE A 1 112 ? -9.549 3.867 9.730 1.00 87.44 112 PHE A CA 1
ATOM 818 C C . PHE A 1 112 ? -8.108 4.253 10.056 1.00 87.44 112 PHE A C 1
ATOM 820 O O . PHE A 1 112 ? -7.816 5.373 10.485 1.00 87.44 112 PHE A O 1
ATOM 827 N N . SER A 1 113 ? -7.188 3.318 9.879 1.00 88.69 113 SER A N 1
ATOM 828 C CA . SER A 1 113 ? -5.751 3.568 9.962 1.00 88.69 113 SER A CA 1
ATOM 829 C C . SER A 1 113 ? -5.045 2.855 8.822 1.00 88.69 113 SER A C 1
ATOM 831 O O . SER A 1 113 ? -5.500 1.810 8.364 1.00 88.69 113 SER A O 1
ATOM 833 N N . ILE A 1 114 ? -3.938 3.428 8.358 1.00 88.56 114 ILE A N 1
ATOM 834 C CA . ILE A 1 114 ? -3.105 2.852 7.302 1.00 88.56 114 ILE A CA 1
ATOM 835 C C . ILE A 1 114 ? -1.656 2.881 7.784 1.00 88.56 114 ILE A C 1
ATOM 837 O O . ILE A 1 114 ? -1.221 3.887 8.348 1.00 88.56 114 ILE A O 1
ATOM 841 N N . SER A 1 115 ? -0.912 1.803 7.549 1.00 87.81 115 SER A N 1
ATOM 842 C CA . SER A 1 115 ? 0.551 1.809 7.622 1.00 87.81 115 SER A CA 1
ATOM 843 C C . SER A 1 115 ? 1.146 1.317 6.314 1.00 87.81 115 SER A C 1
ATOM 845 O O . SER A 1 115 ? 0.554 0.481 5.641 1.00 87.81 115 SER A O 1
ATOM 847 N N . TYR A 1 116 ? 2.313 1.835 5.960 1.00 89.75 116 TYR A N 1
ATOM 848 C CA . TYR A 1 116 ? 3.083 1.401 4.800 1.00 89.75 116 TYR A CA 1
ATOM 849 C C . TYR A 1 116 ? 4.529 1.858 4.961 1.00 89.75 116 TYR A C 1
ATOM 851 O O . TYR A 1 116 ? 4.813 2.838 5.660 1.00 89.75 116 TYR A O 1
ATOM 859 N N . TRP A 1 117 ? 5.430 1.178 4.268 1.00 88.38 117 TRP A N 1
ATOM 860 C CA . TRP A 1 117 ? 6.774 1.662 4.004 1.00 88.38 117 TRP A CA 1
ATOM 861 C C . TRP A 1 117 ? 6.808 2.350 2.648 1.00 88.38 117 TRP A C 1
ATOM 863 O O . TRP A 1 117 ? 6.169 1.914 1.693 1.00 88.38 117 TRP A O 1
ATOM 873 N N . VAL A 1 118 ? 7.541 3.458 2.568 1.00 88.69 118 VAL A N 1
ATOM 874 C CA . VAL A 1 118 ? 7.678 4.221 1.330 1.00 88.69 118 VAL A CA 1
ATOM 875 C C . VAL A 1 118 ? 9.112 4.693 1.141 1.00 88.69 118 VAL A C 1
ATOM 877 O O . VAL A 1 118 ? 9.735 5.213 2.067 1.00 88.69 118 VAL A O 1
ATOM 880 N N . ASN A 1 119 ? 9.619 4.546 -0.079 1.00 88.62 119 ASN A N 1
ATOM 881 C CA . ASN A 1 119 ? 10.860 5.153 -0.535 1.00 88.62 119 ASN A CA 1
ATOM 882 C C . ASN A 1 119 ? 10.548 6.064 -1.724 1.00 88.62 119 ASN A C 1
ATOM 884 O O . ASN A 1 119 ? 10.296 5.599 -2.833 1.00 88.62 119 ASN A O 1
ATOM 888 N N . LEU A 1 120 ? 10.497 7.367 -1.458 1.00 87.44 120 LEU A N 1
ATOM 889 C CA . LEU A 1 120 ? 10.032 8.366 -2.413 1.00 87.44 120 LEU A CA 1
ATOM 890 C C . LEU A 1 120 ? 11.151 8.797 -3.355 1.00 87.44 120 LEU A C 1
ATOM 892 O O . LEU A 1 120 ? 12.240 9.175 -2.917 1.00 87.44 120 LEU A O 1
ATOM 896 N N . ASN A 1 121 ? 10.833 8.847 -4.644 1.00 82.12 121 ASN A N 1
ATOM 897 C CA . ASN A 1 121 ? 11.702 9.468 -5.628 1.00 82.12 121 ASN A CA 1
ATOM 898 C C . ASN A 1 121 ? 11.600 10.993 -5.524 1.00 82.12 121 ASN A C 1
ATOM 900 O O . ASN A 1 121 ? 10.565 11.566 -5.173 1.00 82.12 121 ASN A O 1
ATOM 904 N N . ARG A 1 122 ? 12.694 11.677 -5.856 1.00 72.44 122 ARG A N 1
ATOM 905 C CA . ARG A 1 122 ? 12.726 13.140 -5.883 1.00 72.44 122 ARG A CA 1
ATOM 906 C C . ARG A 1 122 ? 12.100 13.639 -7.184 1.00 72.44 122 ARG A C 1
ATOM 908 O O . ARG A 1 122 ? 12.626 13.342 -8.253 1.00 72.44 122 ARG A O 1
ATOM 915 N N . VAL A 1 123 ? 11.058 14.461 -7.091 1.00 64.25 123 VAL A N 1
ATOM 916 C CA . VAL A 1 123 ? 10.468 15.149 -8.252 1.00 64.25 123 VAL A CA 1
ATOM 917 C C . VAL A 1 123 ? 10.928 16.605 -8.219 1.00 64.25 123 VAL A C 1
ATOM 919 O O . VAL A 1 123 ? 10.695 17.317 -7.240 1.00 64.25 123 VAL A O 1
ATOM 922 N N . ASP A 1 124 ? 11.677 17.029 -9.239 1.00 63.94 124 ASP A N 1
ATOM 923 C CA . ASP A 1 124 ? 12.143 18.415 -9.434 1.00 63.94 124 ASP A CA 1
ATOM 924 C C . ASP A 1 124 ? 12.877 19.061 -8.243 1.00 63.94 124 ASP A C 1
AT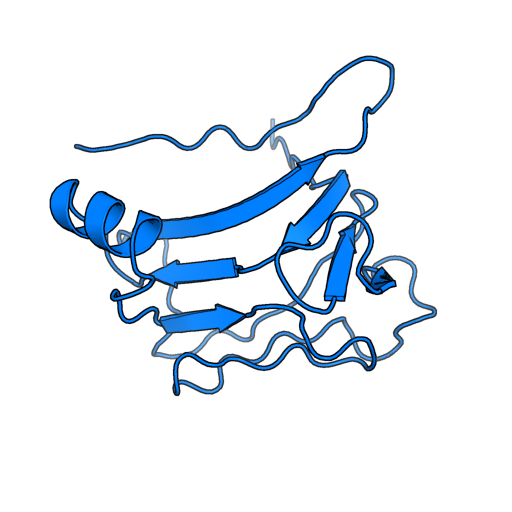OM 926 O O . ASP A 1 124 ? 12.852 20.273 -8.047 1.00 63.94 124 ASP A O 1
ATOM 930 N N . GLY A 1 125 ? 13.562 18.266 -7.415 1.00 63.12 125 GLY A N 1
ATOM 931 C CA . GLY A 1 125 ? 14.253 18.791 -6.226 1.00 63.12 125 GLY A CA 1
ATOM 932 C C . GLY A 1 125 ? 13.439 18.754 -4.933 1.00 63.12 125 GLY A C 1
ATOM 933 O O . GLY A 1 125 ? 13.987 19.075 -3.882 1.00 63.12 125 GLY A O 1
ATOM 934 N N . THR A 1 126 ? 12.181 18.317 -4.983 1.00 59.53 126 THR A N 1
ATOM 935 C CA . THR A 1 126 ? 11.279 18.245 -3.827 1.00 59.53 126 THR A CA 1
ATOM 936 C C . THR A 1 126 ? 10.898 16.802 -3.487 1.00 59.53 126 THR A C 1
ATOM 938 O O . THR A 1 126 ? 10.839 15.939 -4.363 1.00 59.53 126 THR A O 1
ATOM 941 N N . TYR A 1 127 ? 10.661 16.534 -2.199 1.00 60.44 127 TYR A N 1
ATOM 942 C CA . TYR A 1 127 ? 10.036 15.295 -1.734 1.00 60.44 127 TYR A CA 1
ATOM 943 C C . TYR A 1 127 ? 8.553 15.565 -1.496 1.00 60.44 127 TYR A C 1
ATOM 945 O O . TYR A 1 127 ? 8.207 16.453 -0.716 1.00 60.44 127 TYR A O 1
ATOM 953 N N . GLN A 1 128 ? 7.680 14.796 -2.139 1.00 63.72 128 GLN A N 1
ATOM 954 C CA . GLN A 1 128 ? 6.256 14.782 -1.820 1.00 63.72 128 GLN A CA 1
ATOM 955 C C . GLN A 1 128 ? 5.982 13.543 -0.980 1.00 63.72 128 GLN A C 1
ATOM 957 O O . GLN A 1 128 ? 5.895 12.439 -1.506 1.00 63.72 128 GLN A O 1
ATOM 962 N N . ALA A 1 129 ? 5.909 13.725 0.338 1.00 61.19 129 ALA A N 1
ATOM 963 C CA . ALA A 1 129 ? 5.599 12.644 1.259 1.00 61.19 129 ALA A CA 1
ATOM 964 C C . ALA A 1 129 ? 4.160 12.766 1.763 1.00 61.19 129 ALA A C 1
ATOM 966 O O . ALA A 1 129 ? 3.751 13.861 2.163 1.00 61.19 129 ALA A O 1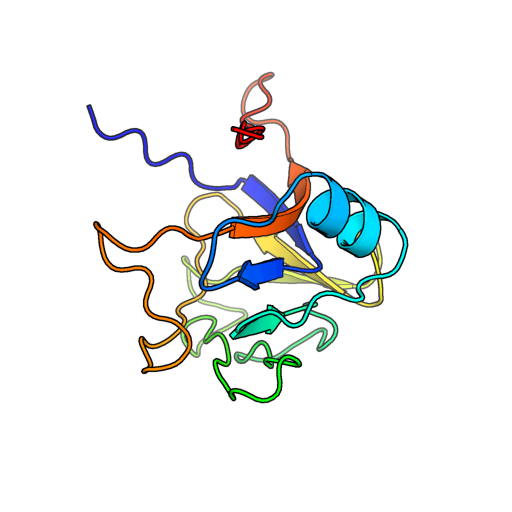
ATOM 967 N N . PRO A 1 130 ? 3.398 11.664 1.813 1.00 62.12 130 PRO A N 1
ATOM 968 C CA . PRO A 1 130 ? 2.171 11.642 2.588 1.00 62.12 130 PRO A CA 1
ATOM 969 C C . PRO A 1 130 ? 2.515 11.872 4.068 1.00 62.12 130 PRO A C 1
ATOM 971 O O . PRO A 1 130 ? 3.163 11.047 4.711 1.00 62.12 130 PRO A O 1
ATOM 974 N N . VAL A 1 131 ? 2.108 13.023 4.609 1.00 56.09 131 VAL A N 1
ATOM 975 C CA . VAL A 1 131 ? 2.245 13.335 6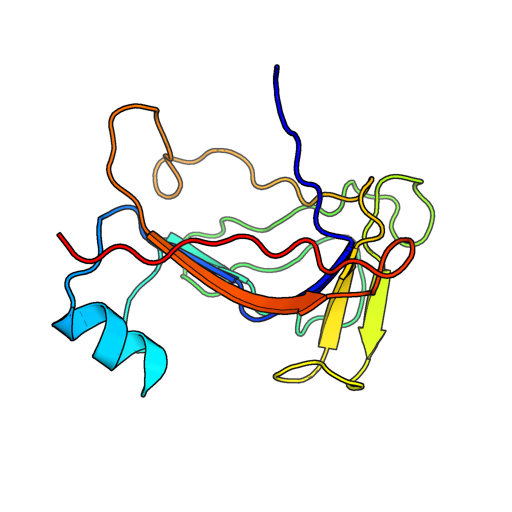.036 1.00 56.09 131 VAL A CA 1
ATOM 976 C C . VAL A 1 131 ? 0.967 12.896 6.734 1.00 56.09 131 VAL A C 1
ATOM 978 O O . VAL A 1 131 ? -0.041 13.596 6.696 1.00 56.09 131 VAL A O 1
ATOM 981 N N . MET A 1 132 ? 1.004 11.741 7.392 1.00 58.78 132 MET A N 1
ATOM 982 C CA . MET A 1 132 ? -0.068 11.305 8.283 1.00 58.78 132 MET A CA 1
ATOM 983 C C . MET A 1 132 ? 0.538 10.853 9.608 1.00 58.78 132 MET A C 1
ATOM 985 O O . MET A 1 132 ? 1.108 9.774 9.723 1.00 58.78 132 MET A O 1
ATOM 989 N N . LYS A 1 133 ? 0.430 11.710 10.623 1.00 40.94 133 LYS A N 1
ATOM 990 C CA . LYS A 1 133 ? 0.710 11.364 12.016 1.00 40.94 133 LYS A CA 1
ATOM 991 C C . LYS A 1 133 ? -0.430 11.919 12.849 1.00 40.94 133 LYS A C 1
ATOM 993 O O . LYS A 1 133 ? -0.482 13.124 13.066 1.00 40.94 133 LYS A O 1
ATOM 998 N N . ASN A 1 134 ? -1.330 11.053 13.300 1.00 37.34 134 ASN A N 1
ATOM 999 C CA . ASN A 1 134 ? -2.313 11.438 14.300 1.00 37.34 134 ASN A CA 1
ATOM 1000 C C . ASN A 1 134 ? -2.486 10.320 15.328 1.00 37.34 134 ASN A C 1
ATOM 1002 O O . ASN A 1 134 ? -2.825 9.193 14.985 1.00 37.34 134 ASN A O 1
ATOM 1006 N N . ALA A 1 135 ? -2.240 10.665 16.587 1.00 37.88 135 ALA A N 1
ATOM 1007 C CA . ALA A 1 135 ? -2.845 10.017 17.737 1.00 37.88 135 ALA A CA 1
ATOM 1008 C C . ALA A 1 135 ? -3.801 11.068 18.317 1.00 37.88 135 ALA A C 1
ATOM 1010 O O . ALA A 1 135 ? -3.366 12.204 18.522 1.00 37.88 135 ALA A O 1
ATOM 1011 N N . PHE A 1 136 ? -5.080 10.722 18.482 1.00 48.31 136 PHE A N 1
ATOM 1012 C CA . PHE A 1 136 ? -6.035 11.558 19.217 1.00 48.31 136 PHE A CA 1
ATOM 1013 C C . PHE A 1 136 ? -5.749 11.494 20.718 1.00 48.31 136 PHE A C 1
ATOM 1015 O O . PHE A 1 136 ? -5.369 10.395 21.191 1.00 48.31 136 PHE A O 1
#

pLDDT: mean 81.69, std 14.51, range [32.25, 95.75]

Foldseek 3Di:
DDPPPFFAFWKFFKFKAQADDAPVRVVCCVVPVPDQGLFTFGLQPQDDQWGAGPSPNGQIWGQPHCPPPDPAGWHKDAPDPRPDGITTGDRRSYDIDGDDDPSPDPPPPTHMDMDIDTDGDDDPNDTDDPDDDDHD